Protein AF-A0A914LEX4-F1 (afdb_monomer_lite)

InterPro domains:
  IPR054475 DNA polymerase-epsilon, zinc finger domain [PF22912] (15-70)

Secondary structure (DSSP, 8-state):
-HHHHHHHHHHHHHTPPEEETTT--B---TT-SB-TTSPBEEESS-HHHHHHHHHHHHHHHHHTT-HHHHHHHHHHHHTT-

Sequence (81 aa):
MLVERVSKMQTSFALQDWQCVSCKKIGANFLHRHCECSNKFEYTLKPEELIRNLEMVKRVAIKHKLENLEYVIEHVTRCLQ

Radius of gyration: 15.87 Å; chains: 1; bounding box: 35×19×42 Å

pLDDT: mean 90.88, std 6.49, range [61.84, 97.69]

Organism: Meloidogyne incognita (NCBI:txid6306)

Structure (mmCIF, N/CA/C/O backbone):
data_AF-A0A914LEX4-F1
#
_entry.id   AF-A0A914LEX4-F1
#
loop_
_atom_site.group_PDB
_atom_site.id
_atom_site.type_symbol
_atom_site.label_atom_id
_atom_site.label_alt_id
_atom_site.label_comp_id
_atom_site.label_asym_id
_atom_site.label_entity_id
_atom_site.label_seq_id
_atom_site.pdbx_PDB_ins_code
_atom_site.Cartn_x
_atom_site.Cartn_y
_atom_site.Cartn_z
_atom_site.occupancy
_atom_site.B_iso_or_equiv
_atom_site.auth_seq_id
_atom_site.auth_comp_id
_atom_site.auth_asym_id
_atom_site.auth_atom_id
_atom_site.pdbx_PDB_model_num
ATOM 1 N N . MET A 1 1 ? -17.436 -2.821 2.758 1.00 83.44 1 MET A N 1
ATOM 2 C CA . MET A 1 1 ? -17.005 -2.570 4.157 1.00 83.44 1 MET A CA 1
ATOM 3 C C . MET A 1 1 ? -15.638 -1.871 4.194 1.00 83.44 1 MET A C 1
ATOM 5 O O . MET A 1 1 ? -14.932 -1.904 3.195 1.00 83.44 1 MET A O 1
ATOM 9 N N . LEU A 1 2 ? -15.248 -1.211 5.301 1.00 91.06 2 LEU A N 1
ATOM 10 C CA . LEU A 1 2 ? -13.955 -0.491 5.391 1.00 91.06 2 LEU A CA 1
ATOM 11 C C . LEU A 1 2 ? -12.737 -1.430 5.399 1.00 91.06 2 LEU A C 1
ATOM 13 O O . LEU A 1 2 ? -11.723 -1.103 4.793 1.00 91.06 2 LEU A O 1
ATOM 17 N N . VAL A 1 3 ? -12.857 -2.612 6.011 1.00 93.75 3 VAL A N 1
ATOM 18 C CA . VAL A 1 3 ? -11.795 -3.635 6.020 1.00 93.75 3 VAL A CA 1
ATOM 19 C C . VAL A 1 3 ? -11.468 -4.095 4.597 1.00 93.75 3 VAL A C 1
ATOM 21 O O . VAL A 1 3 ? -10.318 -4.043 4.180 1.00 93.75 3 VAL A O 1
ATOM 24 N N . GLU A 1 4 ? -12.487 -4.424 3.801 1.00 94.31 4 GLU A N 1
ATOM 25 C CA . GLU A 1 4 ? -12.313 -4.794 2.387 1.00 94.31 4 GLU A CA 1
ATOM 26 C C . GLU A 1 4 ? -11.636 -3.687 1.573 1.00 94.31 4 GLU A C 1
ATOM 28 O O . GLU A 1 4 ? -10.914 -3.969 0.620 1.00 94.31 4 GLU A O 1
ATOM 33 N N . ARG A 1 5 ? -11.866 -2.416 1.926 1.00 93.75 5 ARG A N 1
ATOM 34 C CA . ARG A 1 5 ? -11.209 -1.289 1.259 1.00 93.75 5 ARG A CA 1
ATOM 35 C C . ARG A 1 5 ? -9.711 -1.272 1.551 1.00 93.75 5 ARG A C 1
ATOM 37 O O . ARG A 1 5 ? -8.943 -1.050 0.621 1.00 93.75 5 ARG A O 1
ATOM 44 N N . VAL A 1 6 ? -9.308 -1.539 2.794 1.00 95.19 6 VAL A N 1
ATOM 45 C CA . VAL A 1 6 ? -7.892 -1.680 3.173 1.00 95.19 6 VAL A CA 1
ATOM 46 C C . VAL A 1 6 ? -7.257 -2.860 2.435 1.00 95.19 6 VAL A C 1
ATOM 48 O O . VAL A 1 6 ? -6.204 -2.693 1.824 1.00 95.19 6 VAL A O 1
ATOM 51 N N . SER A 1 7 ? -7.933 -4.013 2.381 1.00 93.19 7 SER A N 1
ATOM 52 C CA . SER A 1 7 ? -7.455 -5.173 1.616 1.00 93.19 7 SER A CA 1
ATOM 53 C C . SER A 1 7 ? -7.289 -4.850 0.130 1.00 93.19 7 SER A C 1
ATOM 55 O O . SER A 1 7 ? -6.248 -5.145 -0.447 1.00 93.19 7 SER A O 1
ATOM 57 N N . LYS A 1 8 ? -8.264 -4.170 -0.490 1.00 94.44 8 LYS A N 1
ATOM 58 C CA . LYS A 1 8 ? -8.162 -3.737 -1.892 1.00 94.44 8 LYS A CA 1
ATOM 59 C C . LYS A 1 8 ? -6.979 -2.799 -2.124 1.00 94.44 8 LYS A C 1
ATOM 61 O O . LYS A 1 8 ? -6.286 -2.968 -3.116 1.00 94.44 8 LYS A O 1
ATOM 66 N N . MET A 1 9 ? -6.724 -1.850 -1.221 1.00 94.12 9 MET A N 1
ATOM 67 C CA . MET A 1 9 ? -5.561 -0.958 -1.322 1.00 94.12 9 MET A CA 1
ATOM 68 C C . MET A 1 9 ? -4.245 -1.742 -1.307 1.00 94.12 9 MET A C 1
ATOM 70 O O . MET A 1 9 ? -3.389 -1.511 -2.158 1.00 94.12 9 MET A O 1
ATOM 74 N N . GLN A 1 10 ? -4.107 -2.698 -0.385 1.00 94.00 10 GLN A N 1
ATOM 75 C CA . GLN A 1 10 ? -2.928 -3.559 -0.301 1.00 94.00 10 GLN A CA 1
ATOM 76 C C . GLN A 1 10 ? -2.758 -4.409 -1.566 1.00 94.00 10 GLN A C 1
ATOM 78 O O . GLN A 1 10 ? -1.675 -4.443 -2.144 1.00 94.00 10 GLN A O 1
ATOM 83 N N . THR A 1 11 ? -3.825 -5.070 -2.024 1.00 93.69 11 THR A N 1
ATOM 84 C CA . THR A 1 11 ? -3.787 -5.907 -3.229 1.00 93.69 11 THR A CA 1
ATOM 85 C C . THR A 1 11 ? -3.454 -5.089 -4.472 1.00 93.69 11 THR A C 1
ATOM 87 O O . THR A 1 11 ? -2.609 -5.508 -5.255 1.00 93.69 11 THR A O 1
ATOM 90 N N . SER A 1 12 ? -4.055 -3.907 -4.642 1.00 93.50 12 SER A N 1
ATOM 91 C CA . SER A 1 12 ? -3.737 -3.007 -5.754 1.00 93.50 12 SER A CA 1
ATOM 92 C C . SER A 1 12 ? -2.281 -2.564 -5.740 1.00 93.50 12 SER A C 1
ATOM 94 O O . SER A 1 12 ? -1.671 -2.515 -6.797 1.00 93.50 12 SER A O 1
ATOM 96 N N . PHE A 1 13 ? -1.710 -2.272 -4.570 1.00 93.25 13 PHE A N 1
ATOM 97 C CA . PHE A 1 13 ? -0.299 -1.908 -4.464 1.00 93.25 13 PHE A CA 1
ATOM 98 C C . PHE A 1 13 ? 0.639 -3.088 -4.744 1.00 93.25 13 PHE A C 1
ATOM 100 O O . PHE A 1 13 ? 1.667 -2.907 -5.385 1.00 93.25 13 PHE A O 1
ATOM 107 N N . ALA A 1 14 ? 0.295 -4.294 -4.290 1.00 90.94 14 ALA A N 1
ATOM 108 C CA . ALA A 1 14 ? 1.113 -5.485 -4.510 1.00 90.94 14 ALA A CA 1
ATOM 109 C C . ALA A 1 14 ? 1.085 -5.963 -5.972 1.00 90.94 14 ALA A C 1
ATOM 111 O O . ALA A 1 14 ? 2.098 -6.426 -6.486 1.00 90.94 14 ALA A O 1
ATOM 112 N N . LEU A 1 15 ? -0.071 -5.850 -6.632 1.00 91.50 15 LEU A N 1
ATOM 113 C CA . LEU A 1 15 ? -0.292 -6.288 -8.015 1.00 91.50 15 LEU A CA 1
ATOM 114 C C . LEU A 1 15 ? -0.150 -5.156 -9.040 1.00 91.50 15 LEU A C 1
ATOM 116 O O . LEU A 1 15 ? -0.534 -5.333 -10.193 1.00 91.50 15 LEU A O 1
ATOM 120 N N . GLN A 1 16 ? 0.333 -3.983 -8.627 1.00 90.31 16 GLN A N 1
ATOM 121 C CA . GLN A 1 16 ? 0.454 -2.841 -9.524 1.00 90.31 16 GLN A CA 1
ATOM 122 C C . GLN A 1 16 ? 1.443 -3.111 -10.659 1.00 90.31 16 GLN A C 1
ATOM 124 O O . GLN A 1 16 ? 2.479 -3.756 -10.478 1.00 90.31 16 GLN A O 1
ATOM 129 N N . ASP A 1 17 ? 1.165 -2.501 -11.802 1.00 89.88 17 ASP A N 1
ATOM 130 C CA . ASP A 1 17 ? 2.112 -2.444 -12.899 1.00 89.88 17 ASP A CA 1
ATOM 131 C C . ASP A 1 17 ? 3.281 -1.513 -12.574 1.00 89.88 17 ASP A C 1
ATOM 133 O O . ASP A 1 17 ? 3.150 -0.530 -11.833 1.00 89.88 17 ASP A O 1
ATOM 137 N N . TRP A 1 18 ? 4.432 -1.797 -13.178 1.00 89.12 18 TRP A N 1
ATOM 138 C CA . TRP A 1 18 ? 5.579 -0.900 -13.138 1.00 89.12 18 TRP A CA 1
ATOM 139 C C . TRP A 1 18 ? 5.652 -0.104 -14.438 1.00 89.12 18 TRP A C 1
ATOM 141 O O . TRP A 1 18 ? 5.488 -0.654 -15.531 1.00 89.12 18 TRP A O 1
ATOM 151 N N . GLN A 1 19 ? 5.927 1.193 -14.335 1.00 91.69 19 GLN A N 1
ATOM 152 C CA . GLN A 1 19 ? 5.955 2.103 -15.475 1.00 91.69 19 GLN A CA 1
ATOM 153 C C . GLN A 1 19 ? 7.343 2.711 -15.661 1.00 91.69 19 GLN A C 1
ATOM 155 O O . GLN A 1 19 ? 7.998 3.127 -14.708 1.00 91.69 19 GLN A O 1
ATOM 160 N N . CYS A 1 20 ? 7.806 2.784 -16.910 1.00 92.44 20 CYS A N 1
ATOM 161 C CA . CYS A 1 20 ? 9.076 3.431 -17.205 1.00 92.44 20 CYS A CA 1
ATOM 162 C C . CYS A 1 20 ? 8.993 4.936 -16.928 1.00 92.44 20 CYS A C 1
ATOM 164 O O . CYS A 1 20 ? 8.087 5.619 -17.415 1.00 92.44 20 CYS A O 1
ATOM 166 N N . VAL A 1 21 ? 9.990 5.475 -16.223 1.00 91.44 21 VAL A N 1
ATOM 167 C CA . VAL A 1 21 ? 10.038 6.901 -15.866 1.00 91.44 21 VAL A CA 1
ATOM 168 C C . VAL A 1 21 ? 10.041 7.828 -17.084 1.00 91.44 21 VAL A C 1
ATOM 170 O O . VAL A 1 21 ? 9.415 8.887 -17.036 1.00 91.44 21 VAL A O 1
ATOM 173 N N . SER A 1 22 ? 10.687 7.407 -18.177 1.00 92.44 22 SER A N 1
ATOM 174 C CA . SER A 1 22 ? 10.883 8.213 -19.386 1.00 92.44 22 SER A CA 1
ATOM 175 C C . SER A 1 22 ? 9.785 7.978 -20.427 1.00 92.44 22 SER A C 1
ATOM 177 O O . SER A 1 22 ? 9.012 8.885 -20.719 1.00 92.44 22 SER A O 1
ATOM 179 N N . CYS A 1 23 ? 9.665 6.756 -20.960 1.00 92.88 23 CYS A N 1
ATOM 180 C CA . CYS A 1 23 ? 8.771 6.475 -22.091 1.00 92.88 23 CYS A CA 1
ATOM 181 C C . CYS A 1 23 ? 7.337 6.098 -21.688 1.00 92.88 23 CYS A C 1
ATOM 183 O O . CYS A 1 23 ? 6.501 5.885 -22.562 1.00 92.88 23 CYS A O 1
ATOM 185 N N . LYS A 1 24 ? 7.057 5.969 -20.383 1.00 90.50 24 LYS A N 1
ATOM 186 C CA . LYS A 1 24 ? 5.733 5.646 -19.819 1.00 90.50 24 LYS A CA 1
ATOM 187 C C . LYS A 1 24 ? 5.129 4.300 -20.246 1.00 90.50 24 LYS A C 1
ATOM 189 O O . LYS A 1 24 ? 3.989 4.012 -19.885 1.00 90.50 24 LYS A O 1
ATOM 194 N N . LYS A 1 25 ? 5.891 3.441 -20.933 1.00 90.00 25 LYS A N 1
ATOM 195 C CA . LYS A 1 25 ? 5.504 2.050 -21.204 1.00 90.00 25 LYS A CA 1
ATOM 196 C C . LYS A 1 25 ? 5.373 1.263 -19.897 1.00 90.00 25 LYS A C 1
ATOM 198 O O . LYS A 1 25 ? 6.176 1.449 -18.977 1.00 90.00 25 LYS A O 1
ATOM 203 N N . ILE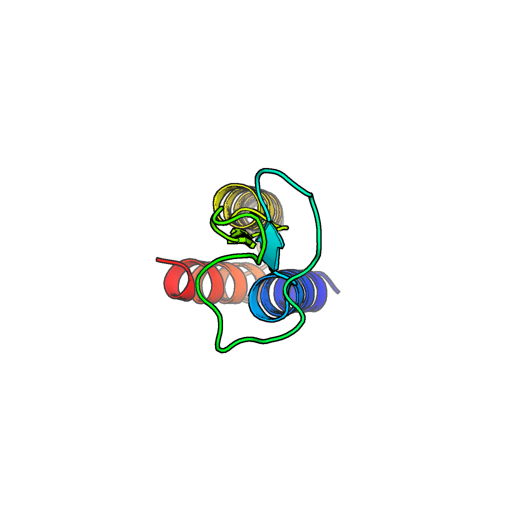 A 1 26 ? 4.393 0.367 -19.858 1.00 88.19 26 ILE A N 1
ATOM 204 C CA . ILE A 1 26 ? 4.230 -0.621 -18.791 1.00 88.19 26 ILE A CA 1
ATOM 205 C C . ILE A 1 26 ? 5.232 -1.760 -18.999 1.00 88.19 26 ILE A C 1
ATOM 207 O O . ILE A 1 26 ? 5.457 -2.203 -20.128 1.00 88.19 26 ILE A O 1
ATOM 211 N N . GLY A 1 27 ? 5.867 -2.206 -17.918 1.00 81.25 27 GLY A N 1
ATOM 212 C CA . GLY A 1 27 ? 6.764 -3.354 -17.938 1.00 81.25 27 GLY A CA 1
ATOM 213 C C . GLY A 1 27 ? 5.982 -4.640 -18.186 1.00 81.25 27 GLY A C 1
ATOM 214 O O . GLY A 1 27 ? 5.320 -5.137 -17.288 1.00 81.25 27 GLY A O 1
ATOM 215 N N . ALA A 1 28 ? 6.075 -5.192 -19.397 1.00 72.00 28 ALA A N 1
ATOM 216 C CA . ALA A 1 28 ? 5.392 -6.440 -19.752 1.00 72.00 28 ALA A CA 1
ATOM 217 C C . ALA A 1 28 ? 6.062 -7.694 -19.152 1.00 72.00 28 ALA A C 1
ATOM 219 O O . ALA A 1 28 ? 5.423 -8.732 -19.013 1.00 72.00 28 ALA A O 1
ATOM 220 N N . ASN A 1 29 ? 7.347 -7.598 -18.792 1.00 73.62 29 ASN A N 1
ATOM 221 C CA . ASN A 1 29 ? 8.155 -8.717 -18.316 1.00 73.62 29 ASN A CA 1
ATOM 222 C C . ASN A 1 29 ? 8.750 -8.398 -16.942 1.00 73.62 29 ASN A C 1
ATOM 224 O O . ASN A 1 29 ? 9.651 -7.565 -16.831 1.00 73.62 29 ASN A O 1
ATOM 228 N N . PHE A 1 30 ? 8.330 -9.142 -15.919 1.00 67.50 30 PHE A N 1
ATOM 229 C CA . PHE A 1 30 ? 8.809 -9.006 -14.535 1.00 67.50 30 PHE A CA 1
ATOM 230 C C . PHE A 1 30 ? 10.315 -9.286 -14.348 1.00 67.50 30 PHE A C 1
ATOM 232 O O . PHE A 1 30 ? 10.873 -9.015 -13.288 1.00 67.50 30 PHE A O 1
ATOM 239 N N . LEU A 1 31 ? 10.991 -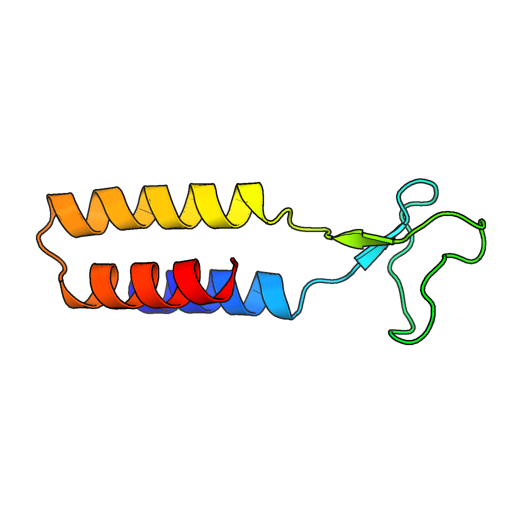9.832 -15.366 1.00 80.00 31 LEU A N 1
ATOM 240 C CA . LEU A 1 31 ? 12.418 -10.168 -15.322 1.00 80.00 31 LEU A CA 1
ATOM 241 C C . LEU A 1 31 ? 13.335 -9.006 -15.739 1.00 80.00 31 LEU A C 1
ATOM 243 O O . LEU A 1 31 ? 14.529 -9.025 -15.430 1.00 80.00 31 LEU A O 1
ATOM 247 N N . HIS A 1 32 ? 12.815 -7.990 -16.433 1.00 81.50 32 HIS A N 1
ATOM 248 C CA . HIS A 1 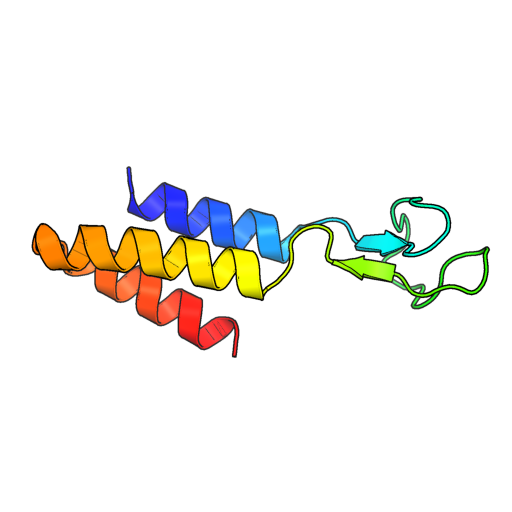32 ? 13.629 -6.868 -16.898 1.00 81.50 32 HIS A CA 1
ATOM 249 C C . HIS A 1 32 ? 13.635 -5.728 -15.879 1.00 81.50 32 HIS A C 1
ATOM 251 O O . HIS A 1 32 ? 12.620 -5.091 -15.620 1.00 81.50 32 HIS A O 1
ATOM 257 N N . ARG A 1 33 ? 14.820 -5.419 -15.338 1.00 82.06 33 ARG A N 1
ATOM 258 C CA . ARG A 1 33 ? 15.008 -4.290 -14.405 1.00 82.06 33 ARG A CA 1
ATOM 259 C C . ARG A 1 33 ? 14.965 -2.917 -15.085 1.00 82.06 33 ARG A C 1
ATOM 261 O O . ARG A 1 33 ? 14.717 -1.912 -14.425 1.00 82.06 33 ARG A O 1
ATOM 268 N N . HIS A 1 34 ? 15.220 -2.873 -16.390 1.00 87.31 34 HIS A N 1
ATOM 269 C CA . HIS A 1 34 ? 15.279 -1.648 -17.181 1.00 87.31 34 HIS A CA 1
ATOM 270 C C . HIS A 1 34 ? 14.386 -1.776 -18.410 1.00 87.31 34 HIS A C 1
ATOM 272 O O . HIS A 1 34 ? 14.201 -2.866 -18.950 1.00 87.31 34 HIS A O 1
ATOM 278 N N . CYS A 1 35 ? 13.845 -0.647 -18.847 1.00 89.81 35 CYS A N 1
ATOM 279 C CA . CYS A 1 35 ? 13.097 -0.535 -20.084 1.00 89.81 35 CYS A CA 1
ATOM 280 C C . CYS A 1 35 ? 14.040 -0.601 -21.296 1.00 89.81 35 CYS A C 1
ATOM 282 O O . CYS A 1 35 ? 15.231 -0.311 -21.191 1.00 89.81 35 CYS A O 1
ATOM 284 N N . GLU A 1 36 ? 13.484 -0.896 -22.471 1.00 88.62 36 GLU A N 1
ATOM 285 C CA . GLU A 1 36 ? 14.175 -0.836 -23.768 1.00 88.62 36 GLU A CA 1
ATOM 286 C C . GLU A 1 36 ? 14.801 0.540 -24.043 1.00 88.62 36 GLU A C 1
ATOM 288 O O . GLU A 1 36 ? 15.815 0.633 -24.723 1.00 88.62 36 GLU A O 1
ATOM 293 N N . CYS A 1 37 ? 14.241 1.615 -23.476 1.00 90.88 37 CYS A N 1
ATOM 294 C CA . CYS A 1 37 ? 14.818 2.961 -23.546 1.00 90.88 37 CYS A CA 1
ATOM 295 C C . CYS A 1 37 ? 15.910 3.224 -22.489 1.00 90.88 37 CYS A C 1
ATOM 297 O O . CYS A 1 37 ? 16.166 4.378 -22.145 1.00 90.88 37 CYS A O 1
ATOM 299 N N . SER A 1 38 ? 16.491 2.166 -21.913 1.00 90.06 38 SER A N 1
ATOM 300 C CA . SER A 1 38 ? 17.566 2.185 -20.905 1.00 90.06 38 SER A CA 1
ATOM 301 C C . SER A 1 38 ? 17.233 2.885 -19.580 1.00 90.06 38 SER A C 1
ATOM 303 O O . SER A 1 38 ? 18.104 3.058 -18.733 1.00 90.06 38 SER A O 1
ATOM 305 N N . ASN A 1 39 ? 15.974 3.263 -19.364 1.00 91.12 39 ASN A N 1
ATOM 306 C CA . ASN A 1 39 ? 15.511 3.879 -18.125 1.00 91.12 39 ASN A CA 1
ATOM 307 C C . ASN A 1 39 ? 14.888 2.842 -17.184 1.00 91.12 39 ASN A C 1
ATOM 309 O O . ASN A 1 39 ? 14.374 1.814 -17.624 1.00 91.12 39 ASN A O 1
ATOM 313 N N . LYS A 1 40 ? 14.889 3.124 -15.881 1.00 90.75 40 LYS A N 1
ATOM 314 C CA . LYS A 1 40 ? 14.270 2.251 -14.875 1.00 90.75 40 LYS A CA 1
ATOM 315 C C . LYS A 1 40 ? 12.740 2.272 -14.943 1.00 90.75 40 LYS A C 1
ATOM 317 O O . LYS A 1 40 ? 12.125 3.250 -15.384 1.00 90.75 40 LYS A O 1
ATOM 322 N N . PHE A 1 41 ? 12.146 1.186 -14.472 1.00 91.06 41 PHE A N 1
ATOM 323 C CA . PHE A 1 41 ? 10.737 1.150 -14.116 1.00 91.06 41 PHE A CA 1
ATOM 324 C C . PHE A 1 41 ? 10.555 1.623 -12.667 1.00 91.06 41 PHE A C 1
ATOM 326 O O . PHE A 1 41 ? 11.414 1.383 -11.820 1.00 91.06 41 PHE A O 1
ATOM 333 N N . GLU A 1 42 ? 9.451 2.307 -12.393 1.00 91.00 42 GLU A N 1
ATOM 334 C CA . GLU A 1 42 ? 9.029 2.717 -11.054 1.00 91.00 42 GLU A CA 1
ATOM 335 C C . GLU A 1 42 ? 7.590 2.263 -10.790 1.00 91.00 42 GLU A C 1
ATOM 337 O O . GLU A 1 42 ? 6.837 1.952 -11.718 1.00 91.00 42 GLU A O 1
ATOM 342 N N . TYR A 1 43 ? 7.221 2.228 -9.509 1.00 89.94 43 TYR A N 1
ATOM 343 C CA . TYR A 1 43 ? 5.851 1.977 -9.077 1.00 89.94 43 TYR A CA 1
ATOM 344 C C . TYR A 1 43 ? 4.886 3.001 -9.683 1.00 89.94 43 TYR A C 1
ATOM 346 O O . TYR A 1 43 ? 5.174 4.199 -9.722 1.00 89.94 43 TYR A O 1
ATOM 354 N N . THR A 1 44 ? 3.727 2.528 -10.133 1.00 90.69 44 THR A N 1
ATOM 355 C CA . THR A 1 44 ? 2.634 3.394 -10.598 1.00 90.69 44 THR A CA 1
ATOM 356 C C . THR A 1 44 ? 1.903 4.040 -9.421 1.00 90.69 44 THR A C 1
ATOM 358 O O . THR A 1 44 ? 1.552 5.215 -9.485 1.00 90.69 44 THR A O 1
ATOM 361 N N . LEU A 1 45 ? 1.739 3.296 -8.327 1.00 91.25 45 LEU A N 1
ATOM 362 C CA . LEU A 1 45 ? 1.269 3.753 -7.028 1.00 91.25 45 LEU A CA 1
ATOM 363 C C . LEU A 1 45 ? 2.442 3.828 -6.051 1.00 91.25 45 LEU A C 1
ATOM 365 O O . LEU A 1 45 ? 3.030 2.816 -5.663 1.00 91.25 45 LEU A O 1
ATOM 36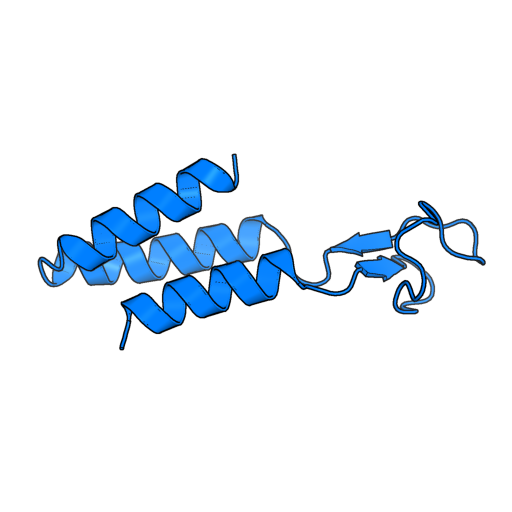9 N N . LYS A 1 46 ? 2.750 5.042 -5.605 1.00 90.94 46 LYS A N 1
ATOM 370 C CA . LYS A 1 46 ? 3.857 5.275 -4.684 1.00 90.94 46 LYS A CA 1
ATOM 371 C C . LYS A 1 46 ? 3.567 4.729 -3.274 1.00 90.94 46 LYS A C 1
ATOM 373 O O . LYS A 1 46 ? 2.433 4.860 -2.801 1.00 90.94 46 LYS A O 1
ATOM 378 N N . PRO A 1 47 ? 4.570 4.177 -2.561 1.00 90.94 47 PRO A N 1
ATOM 379 C CA . PRO A 1 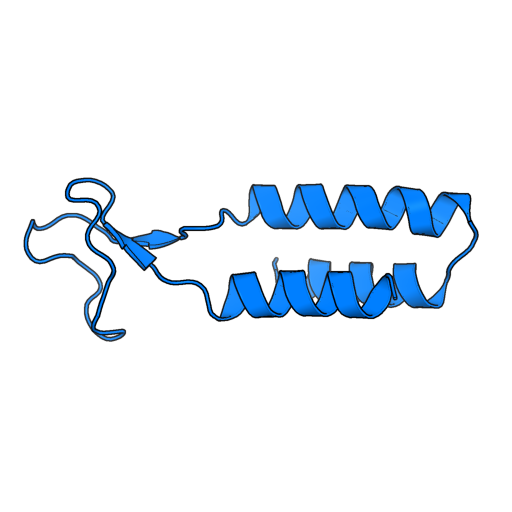47 ? 4.391 3.703 -1.186 1.00 90.94 47 PRO A CA 1
ATOM 380 C C . PRO A 1 47 ? 3.863 4.791 -0.244 1.00 90.94 47 PRO A C 1
ATOM 382 O O . PRO A 1 47 ? 3.001 4.526 0.594 1.00 90.94 47 PRO A O 1
ATOM 385 N N . GLU A 1 48 ? 4.316 6.035 -0.419 1.00 92.31 48 GLU A N 1
ATOM 386 C CA . GLU A 1 48 ? 3.915 7.158 0.432 1.00 92.31 48 GLU A CA 1
ATOM 387 C C . GLU A 1 48 ? 2.420 7.478 0.282 1.00 92.31 48 GLU A C 1
ATOM 389 O O . GLU A 1 48 ? 1.752 7.850 1.250 1.00 92.31 48 GLU A O 1
ATOM 394 N N . GLU A 1 49 ? 1.865 7.293 -0.919 1.00 92.50 49 GLU A N 1
ATOM 395 C CA . GLU A 1 49 ? 0.436 7.482 -1.177 1.00 92.50 49 GLU A CA 1
ATOM 396 C C . GLU A 1 49 ? -0.403 6.395 -0.501 1.00 92.50 49 GLU A C 1
ATOM 398 O O . GLU A 1 49 ? -1.448 6.697 0.085 1.00 92.50 49 GLU A O 1
ATOM 403 N N . LEU A 1 50 ? 0.063 5.142 -0.522 1.00 93.12 50 LEU A N 1
ATOM 404 C CA . LEU A 1 50 ? -0.592 4.048 0.192 1.00 93.12 50 LEU A CA 1
ATOM 405 C C . LEU A 1 50 ? -0.594 4.297 1.705 1.00 93.12 50 LEU A C 1
ATOM 407 O O . LEU A 1 50 ? -1.653 4.214 2.328 1.00 93.12 50 LEU A O 1
ATOM 411 N N . ILE A 1 51 ? 0.555 4.656 2.282 1.00 94.19 51 ILE A N 1
ATOM 412 C CA . ILE A 1 51 ? 0.688 4.943 3.719 1.00 94.19 51 ILE A CA 1
ATOM 413 C C . ILE A 1 51 ? -0.253 6.082 4.123 1.00 94.19 51 ILE A C 1
ATOM 415 O O . ILE A 1 51 ? -1.047 5.931 5.051 1.00 94.19 51 ILE A O 1
ATOM 419 N N . ARG A 1 52 ? -0.263 7.186 3.365 1.00 94.75 52 ARG A N 1
ATOM 420 C CA . ARG A 1 52 ? -1.161 8.322 3.622 1.00 94.75 52 ARG A CA 1
ATOM 421 C C . ARG A 1 52 ? -2.639 7.916 3.583 1.00 94.75 52 ARG A C 1
ATOM 423 O O . ARG A 1 52 ? -3.439 8.397 4.391 1.00 94.75 52 ARG A O 1
ATOM 430 N N . ASN A 1 53 ? -3.017 7.034 2.658 1.00 94.69 53 ASN A N 1
ATOM 431 C CA . ASN A 1 53 ? -4.378 6.507 2.574 1.00 94.69 53 ASN A CA 1
ATOM 432 C C . ASN A 1 53 ? -4.729 5.630 3.784 1.00 94.69 53 ASN A C 1
ATOM 434 O O . ASN A 1 53 ? -5.806 5.801 4.359 1.00 94.69 53 ASN A O 1
ATOM 438 N N . LEU A 1 54 ? -3.823 4.750 4.212 1.00 95.38 54 LEU A N 1
ATOM 439 C CA . LEU A 1 54 ? -3.998 3.913 5.402 1.00 95.38 54 LEU A CA 1
ATOM 440 C C . LEU A 1 54 ? -4.141 4.759 6.677 1.00 95.38 54 LEU A C 1
ATOM 442 O O . LEU A 1 54 ? -5.058 4.524 7.465 1.00 95.38 54 LEU A O 1
ATOM 446 N N . GLU A 1 55 ? -3.332 5.807 6.843 1.00 95.62 55 GLU A N 1
ATOM 447 C CA . GLU A 1 55 ? -3.427 6.747 7.969 1.00 95.62 55 GLU A CA 1
ATOM 448 C C . GLU A 1 55 ? -4.767 7.497 8.011 1.00 95.62 55 GLU A C 1
ATOM 450 O O . GLU A 1 55 ? -5.327 7.743 9.085 1.00 95.62 55 GLU A O 1
ATOM 455 N N . MET A 1 56 ? -5.317 7.872 6.851 1.00 95.50 56 MET A N 1
ATOM 456 C CA . MET A 1 56 ? -6.656 8.464 6.787 1.00 95.50 56 MET A CA 1
ATOM 457 C C . MET A 1 56 ? -7.722 7.492 7.294 1.00 95.50 56 MET A C 1
ATOM 459 O O . MET A 1 56 ? -8.556 7.884 8.112 1.00 95.50 56 MET A O 1
ATOM 463 N N . VAL A 1 57 ? -7.676 6.227 6.866 1.00 95.62 57 VAL A N 1
ATOM 464 C CA . VAL A 1 57 ? -8.621 5.210 7.349 1.00 95.62 57 VAL A CA 1
ATOM 465 C C . VAL A 1 57 ? -8.399 4.928 8.840 1.00 95.62 57 VAL A C 1
ATOM 467 O O . VAL A 1 57 ? -9.380 4.800 9.573 1.00 95.62 57 VAL A O 1
ATOM 470 N N . LYS A 1 58 ? -7.148 4.939 9.327 1.00 96.25 58 LYS A N 1
ATOM 471 C CA . LYS A 1 58 ? -6.825 4.763 10.753 1.00 96.25 58 LYS A CA 1
ATOM 472 C C . LYS A 1 58 ? -7.481 5.840 11.613 1.00 96.25 58 LYS A C 1
ATOM 474 O O . LYS A 1 58 ? -8.103 5.524 12.621 1.00 96.25 58 LYS A O 1
ATOM 479 N N . ARG A 1 59 ? -7.430 7.109 11.190 1.00 96.56 59 ARG A N 1
ATOM 480 C CA . ARG A 1 59 ? -8.102 8.212 11.905 1.00 96.56 59 ARG A CA 1
ATOM 481 C C . ARG A 1 59 ? -9.612 8.002 12.024 1.00 96.56 59 ARG A C 1
ATOM 483 O O . ARG A 1 59 ? -10.186 8.305 13.067 1.00 96.56 59 ARG A O 1
ATOM 490 N N . VAL A 1 60 ? -10.251 7.464 10.983 1.00 95.88 60 VAL A N 1
ATOM 491 C CA . VAL A 1 60 ? -11.676 7.097 11.025 1.00 95.88 60 VAL A CA 1
ATOM 492 C C . VAL A 1 60 ? -11.902 5.931 11.988 1.00 95.88 60 VAL A C 1
ATOM 494 O O . VAL A 1 60 ? -12.824 5.994 12.799 1.00 95.88 60 VAL A O 1
ATOM 497 N N . ALA A 1 61 ? -11.048 4.905 11.948 1.00 96.81 61 ALA A N 1
ATOM 498 C CA . ALA A 1 61 ? -11.135 3.757 12.847 1.00 96.81 61 ALA A CA 1
ATOM 499 C C . ALA A 1 61 ? -11.059 4.184 14.323 1.00 96.81 61 ALA A C 1
ATOM 501 O O . ALA A 1 61 ? -11.958 3.847 15.091 1.00 96.81 61 ALA A O 1
ATOM 502 N N . ILE A 1 62 ? -10.075 5.018 14.679 1.00 96.94 62 ILE A N 1
ATOM 503 C CA . ILE A 1 62 ? -9.889 5.552 16.038 1.00 96.94 62 ILE A CA 1
ATOM 504 C C . ILE A 1 62 ? -11.104 6.381 16.467 1.00 96.94 62 ILE A C 1
ATOM 506 O O . ILE A 1 62 ? -11.670 6.158 17.537 1.00 96.94 62 ILE A O 1
ATOM 510 N N . LYS A 1 63 ? -11.557 7.317 15.619 1.00 97.69 63 LYS A N 1
ATOM 511 C CA . LYS A 1 63 ? -12.695 8.200 15.934 1.00 97.69 63 LYS A CA 1
ATOM 512 C C . LYS A 1 63 ? -13.974 7.417 16.243 1.00 97.69 63 LYS A C 1
ATOM 514 O O . LYS A 1 63 ? -14.761 7.840 17.087 1.00 97.69 63 LYS A O 1
ATOM 519 N N . HIS A 1 64 ? -14.183 6.300 15.552 1.00 96.88 64 HIS A N 1
ATOM 520 C CA . HIS A 1 64 ? -15.385 5.478 15.670 1.00 96.88 64 HIS A CA 1
ATOM 521 C C . HIS A 1 64 ? -15.183 4.200 16.503 1.00 96.88 64 HIS A C 1
ATOM 523 O O . HIS A 1 64 ? -16.096 3.380 16.548 1.00 96.88 64 HIS A O 1
ATOM 529 N N . LYS A 1 65 ? -14.033 4.041 17.179 1.00 96.56 65 LYS A N 1
ATOM 530 C CA . LYS A 1 65 ? -13.686 2.870 18.011 1.00 96.56 65 LYS A CA 1
ATOM 531 C C . LYS A 1 65 ? -13.814 1.532 17.264 1.00 96.56 65 LYS A C 1
ATOM 533 O O . LYS A 1 65 ? -14.352 0.556 17.777 1.00 96.56 65 LYS A O 1
ATOM 538 N N . LEU A 1 66 ? -13.349 1.497 16.016 1.00 96.56 66 LEU A N 1
ATOM 539 C CA . LEU A 1 66 ? -13.381 0.310 15.160 1.00 96.56 66 LEU A CA 1
ATOM 540 C C . LEU A 1 66 ? -12.089 -0.506 15.322 1.00 96.56 66 LEU A C 1
ATOM 542 O O . LEU A 1 66 ? -11.237 -0.503 14.434 1.00 96.56 66 LEU A O 1
ATOM 546 N N . GLU A 1 67 ? -11.955 -1.219 16.439 1.00 95.38 67 GLU A N 1
ATOM 547 C CA . GLU A 1 67 ? -10.721 -1.929 16.834 1.00 95.38 67 GLU A CA 1
ATOM 548 C C . GLU A 1 67 ? -10.234 -2.939 15.780 1.00 95.38 67 GLU A C 1
ATOM 550 O O . GLU A 1 67 ? -9.058 -2.957 15.421 1.00 95.38 67 GLU A O 1
ATOM 555 N N . ASN A 1 68 ? -11.146 -3.723 15.192 1.00 94.88 68 ASN A N 1
ATOM 556 C CA . ASN A 1 68 ? -10.795 -4.676 14.132 1.00 94.88 68 ASN A CA 1
ATOM 557 C C . ASN A 1 68 ? -10.203 -3.988 12.893 1.00 94.88 68 ASN A C 1
ATOM 559 O O . ASN A 1 68 ? -9.305 -4.523 12.248 1.00 94.88 68 ASN A O 1
ATOM 563 N N . LEU A 1 69 ? -10.715 -2.806 12.536 1.00 95.88 69 LEU A N 1
ATOM 564 C CA . LEU A 1 69 ? -10.213 -2.053 11.388 1.00 95.88 69 LEU A CA 1
ATOM 565 C C . LEU A 1 69 ? -8.836 -1.460 11.691 1.00 95.88 69 LEU A C 1
ATOM 567 O O . LEU A 1 69 ? -7.959 -1.495 10.832 1.00 95.88 69 LEU A O 1
ATOM 571 N N . GLU A 1 70 ? -8.649 -0.943 12.903 1.00 96.31 70 GLU A N 1
ATOM 572 C CA . GLU A 1 70 ? -7.359 -0.444 13.369 1.00 96.31 70 GLU A CA 1
ATOM 573 C C . GLU A 1 70 ? -6.290 -1.543 13.342 1.00 96.31 70 GLU A C 1
ATOM 575 O O . GLU A 1 70 ? -5.248 -1.347 12.716 1.00 96.31 70 GLU A O 1
ATOM 580 N N . TYR A 1 71 ? -6.590 -2.726 13.892 1.00 94.88 71 TYR A N 1
ATOM 581 C CA . TYR A 1 71 ? -5.694 -3.885 13.868 1.00 94.88 71 TYR A CA 1
ATOM 582 C C . TYR A 1 71 ? -5.246 -4.251 12.445 1.00 94.88 71 TYR A C 1
ATOM 584 O O . TYR A 1 71 ? -4.053 -4.427 12.186 1.00 94.88 71 TYR A O 1
ATOM 592 N N . VAL A 1 72 ? -6.191 -4.328 11.500 1.00 95.19 72 VAL A N 1
ATOM 593 C CA . VAL A 1 72 ? -5.879 -4.650 10.099 1.00 95.19 72 VAL A CA 1
ATOM 594 C C . VAL A 1 72 ? -4.966 -3.588 9.484 1.00 95.19 72 VAL A C 1
ATOM 596 O O . VAL A 1 72 ? -3.998 -3.934 8.811 1.00 95.19 72 VAL A O 1
ATOM 599 N N . ILE A 1 73 ? -5.228 -2.301 9.724 1.00 95.94 73 ILE A N 1
ATOM 600 C CA . ILE A 1 73 ? -4.404 -1.215 9.174 1.00 95.94 73 ILE A CA 1
ATOM 601 C C . ILE A 1 73 ? -2.982 -1.263 9.733 1.00 95.94 73 ILE A C 1
ATOM 603 O O . ILE A 1 73 ? -2.024 -1.105 8.975 1.00 95.94 73 ILE A O 1
ATOM 607 N N . GLU A 1 74 ? -2.825 -1.500 11.034 1.00 94.19 74 GLU A N 1
ATOM 608 C CA . GLU A 1 74 ? -1.506 -1.613 11.660 1.00 94.19 74 GLU A CA 1
ATOM 609 C C . GLU A 1 74 ? -0.720 -2.810 11.131 1.00 94.19 74 GLU A C 1
ATOM 611 O O . GLU A 1 74 ? 0.472 -2.684 10.842 1.00 94.19 74 GLU A O 1
ATOM 616 N N . HIS A 1 75 ? -1.391 -3.948 10.941 1.00 93.06 75 HIS A N 1
ATOM 617 C CA . HIS A 1 75 ? -0.780 -5.131 10.351 1.00 93.06 75 HIS A CA 1
ATOM 618 C C . HIS A 1 75 ? -0.283 -4.858 8.925 1.00 93.06 75 HIS A C 1
ATOM 620 O O . HIS A 1 75 ? 0.883 -5.109 8.624 1.00 93.06 75 HIS A O 1
ATOM 626 N N . VAL A 1 76 ? -1.131 -4.276 8.069 1.00 92.00 76 VAL A N 1
ATOM 627 C CA . VAL A 1 76 ? -0.762 -3.938 6.684 1.00 92.00 76 VAL A CA 1
ATOM 628 C C . VAL A 1 76 ? 0.380 -2.925 6.643 1.00 92.00 76 VAL A C 1
ATOM 630 O O . VAL A 1 76 ? 1.311 -3.090 5.860 1.00 92.00 76 VAL A O 1
ATOM 633 N N . THR A 1 77 ? 0.349 -1.905 7.503 1.00 92.31 77 THR A N 1
ATOM 634 C CA . THR A 1 77 ? 1.396 -0.869 7.552 1.00 92.31 77 THR A CA 1
ATOM 635 C C . THR A 1 77 ? 2.756 -1.459 7.929 1.00 92.31 77 THR A C 1
ATOM 637 O O . THR A 1 77 ? 3.765 -1.078 7.343 1.00 92.31 77 THR A O 1
ATOM 640 N N . ARG A 1 78 ? 2.794 -2.433 8.849 1.00 90.38 78 ARG A N 1
ATOM 641 C CA . ARG A 1 78 ? 4.033 -3.127 9.236 1.00 90.38 78 ARG A CA 1
ATOM 642 C C . ARG A 1 78 ? 4.647 -3.926 8.085 1.00 90.38 78 ARG A C 1
ATOM 644 O O . ARG A 1 78 ? 5.860 -4.028 8.014 1.00 90.38 78 ARG A O 1
ATOM 651 N N . CYS A 1 79 ? 3.832 -4.486 7.193 1.00 85.25 79 CYS A N 1
ATOM 652 C CA . CYS A 1 79 ? 4.318 -5.246 6.038 1.00 85.25 79 CYS A CA 1
ATOM 653 C C . CYS A 1 79 ? 4.894 -4.372 4.909 1.00 85.25 79 CYS A C 1
ATOM 655 O O . CYS A 1 79 ? 5.442 -4.921 3.957 1.00 85.25 79 CYS A O 1
ATOM 657 N N . LEU A 1 80 ? 4.721 -3.047 4.971 1.00 78.88 80 LEU A N 1
ATOM 658 C CA . LEU A 1 80 ? 5.215 -2.097 3.966 1.00 78.88 80 LEU A CA 1
ATOM 659 C C . LEU A 1 80 ? 6.558 -1.445 4.348 1.00 78.88 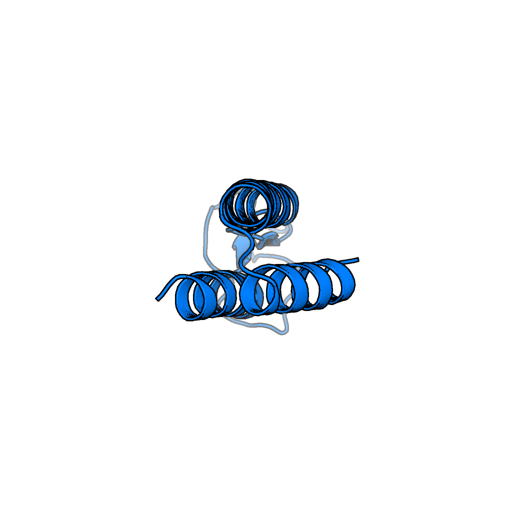80 LEU A C 1
ATOM 661 O O . LEU A 1 80 ? 7.132 -0.751 3.510 1.00 78.88 80 LEU A O 1
ATOM 665 N N . GLN A 1 81 ? 7.015 -1.624 5.594 1.00 61.84 81 GLN A N 1
ATOM 666 C CA . GLN A 1 81 ? 8.306 -1.152 6.117 1.00 61.84 81 GLN A CA 1
ATOM 667 C C . GLN A 1 81 ? 9.376 -2.233 5.968 1.00 61.84 81 GLN A C 1
ATOM 669 O O . GLN A 1 81 ? 10.531 -1.854 5.681 1.00 61.84 81 GLN A O 1
#

Foldseek 3Di:
DLLVVLVVLLVCQVPFWWAFPPPRDTDPDPPDQADPVRTGTDTPDDLVNSLVVLVVSCVVCVVVVVVVSNVSSVVSVVVSD